Protein AF-A0A232FD99-F1 (afdb_monomer_lite)

Structure (mmCIF, N/CA/C/O backbone):
data_AF-A0A232FD99-F1
#
_entry.id   AF-A0A232FD99-F1
#
loop_
_atom_site.group_PDB
_atom_site.id
_atom_site.type_symbol
_atom_site.label_atom_id
_atom_site.label_alt_id
_atom_site.label_comp_id
_atom_site.label_asym_id
_atom_site.label_entity_id
_atom_site.label_seq_id
_atom_site.pdbx_PDB_ins_code
_atom_site.Cartn_x
_atom_site.Cartn_y
_atom_site.Cartn_z
_atom_site.occupancy
_atom_site.B_iso_or_equiv
_atom_site.auth_seq_id
_atom_site.auth_comp_id
_atom_site.auth_asym_id
_atom_site.auth_atom_id
_atom_site.pdbx_PDB_model_num
ATOM 1 N N . MET A 1 1 ? 68.240 15.130 8.042 1.00 45.88 1 MET A N 1
ATOM 2 C CA . MET A 1 1 ? 68.810 14.831 6.709 1.00 45.88 1 MET A CA 1
ATOM 3 C C . MET A 1 1 ? 67.717 14.190 5.868 1.00 45.88 1 MET A C 1
ATOM 5 O O . MET A 1 1 ? 67.204 13.161 6.281 1.00 45.88 1 MET A O 1
ATOM 9 N N . ALA A 1 2 ? 67.294 14.823 4.771 1.00 53.69 2 ALA A N 1
ATOM 10 C CA . ALA A 1 2 ? 66.275 14.264 3.879 1.00 53.69 2 ALA A CA 1
ATOM 11 C C . ALA A 1 2 ? 66.921 13.233 2.940 1.00 53.69 2 ALA A C 1
ATOM 13 O O . ALA A 1 2 ? 67.929 13.538 2.301 1.00 53.69 2 ALA A O 1
ATOM 14 N N . PHE A 1 3 ? 66.360 12.025 2.882 1.00 56.78 3 PHE A N 1
ATOM 15 C CA . PHE A 1 3 ? 66.818 10.960 1.993 1.00 56.78 3 PHE A CA 1
ATOM 16 C C . PHE A 1 3 ? 66.558 11.377 0.539 1.00 56.78 3 PHE A C 1
ATOM 18 O O . PHE A 1 3 ? 65.408 11.558 0.141 1.00 56.78 3 PHE A O 1
ATOM 25 N N . ARG A 1 4 ? 67.624 11.587 -0.240 1.00 64.25 4 ARG A N 1
ATOM 26 C CA . ARG A 1 4 ? 67.535 11.811 -1.687 1.00 64.25 4 ARG A CA 1
ATOM 27 C C . ARG A 1 4 ? 67.754 10.463 -2.372 1.00 64.25 4 ARG A C 1
ATOM 29 O O . ARG A 1 4 ? 68.843 9.911 -2.211 1.00 64.25 4 ARG A O 1
ATOM 36 N N . PRO A 1 5 ? 66.762 9.913 -3.089 1.00 65.19 5 PRO A N 1
ATOM 37 C CA . PRO A 1 5 ? 66.959 8.669 -3.819 1.00 65.19 5 PRO A CA 1
ATOM 38 C C . PRO A 1 5 ? 68.080 8.854 -4.847 1.00 65.19 5 PRO A C 1
ATOM 40 O O . PRO A 1 5 ? 68.134 9.882 -5.525 1.00 65.19 5 PRO A O 1
ATOM 43 N N . ASN A 1 6 ? 68.984 7.878 -4.946 1.00 78.12 6 ASN A N 1
ATOM 44 C CA . ASN A 1 6 ? 69.989 7.858 -6.006 1.00 78.12 6 ASN A CA 1
ATOM 45 C C . ASN A 1 6 ? 69.320 7.531 -7.357 1.00 78.12 6 ASN A C 1
ATOM 47 O O . ASN A 1 6 ? 68.232 6.952 -7.402 1.00 78.12 6 ASN A O 1
ATOM 51 N N . GLU A 1 7 ? 69.957 7.900 -8.469 1.00 71.56 7 GLU A N 1
ATOM 52 C CA . GLU A 1 7 ? 69.398 7.672 -9.813 1.00 71.56 7 GLU A CA 1
ATOM 53 C C . GLU A 1 7 ? 69.109 6.192 -10.095 1.00 71.56 7 GLU A C 1
ATOM 55 O O . GLU A 1 7 ? 68.142 5.876 -10.784 1.00 71.56 7 GLU A O 1
ATOM 60 N N . ALA A 1 8 ? 69.872 5.279 -9.487 1.00 73.56 8 ALA A N 1
ATOM 61 C CA . ALA A 1 8 ? 69.631 3.842 -9.578 1.00 73.56 8 ALA A CA 1
ATOM 62 C C . ALA A 1 8 ? 68.274 3.435 -8.971 1.00 73.56 8 ALA A C 1
ATOM 64 O O . ALA A 1 8 ? 67.551 2.636 -9.560 1.00 73.56 8 ALA A O 1
ATOM 65 N N . HIS A 1 9 ? 67.879 4.020 -7.837 1.00 72.19 9 HIS A N 1
ATOM 66 C CA . HIS A 1 9 ? 66.583 3.764 -7.206 1.00 72.19 9 HIS A CA 1
ATOM 67 C C . HIS A 1 9 ? 65.425 4.300 -8.058 1.00 72.19 9 HIS A C 1
ATOM 69 O O . HIS A 1 9 ? 64.385 3.656 -8.175 1.00 72.19 9 HIS A O 1
ATOM 75 N N . LEU A 1 10 ? 65.613 5.456 -8.704 1.00 71.38 10 LEU A N 1
ATOM 76 C CA . LEU A 1 10 ? 64.623 6.021 -9.625 1.00 71.38 10 LEU A CA 1
ATOM 77 C C . LEU A 1 10 ? 64.497 5.201 -10.917 1.00 71.38 10 LEU A C 1
ATOM 79 O O . LEU A 1 10 ? 63.394 5.076 -11.444 1.00 71.38 10 LEU A O 1
ATOM 83 N N . ALA A 1 11 ? 65.594 4.619 -11.409 1.00 76.19 11 ALA A N 1
ATOM 84 C CA . ALA A 1 11 ? 65.587 3.738 -12.575 1.00 76.19 11 ALA A CA 1
ATOM 85 C C . ALA A 1 11 ? 64.866 2.412 -12.288 1.00 76.19 11 ALA A C 1
ATOM 87 O O . ALA A 1 11 ? 64.040 1.989 -13.091 1.00 76.19 11 ALA A O 1
ATOM 88 N N . VAL A 1 12 ? 65.104 1.810 -11.117 1.00 75.25 12 VAL A N 1
ATOM 89 C CA . VAL A 1 12 ? 64.386 0.602 -10.674 1.00 75.25 12 VAL A CA 1
ATOM 90 C C . VAL A 1 12 ? 62.895 0.886 -10.501 1.00 75.25 12 VAL A C 1
ATOM 92 O O . VAL A 1 12 ? 62.070 0.096 -10.951 1.00 75.25 12 VAL A O 1
ATOM 95 N N . MET A 1 13 ? 62.530 2.036 -9.922 1.00 68.31 13 MET A N 1
ATOM 96 C CA . MET A 1 13 ? 61.122 2.423 -9.846 1.00 68.31 13 MET A CA 1
ATOM 97 C C . MET A 1 13 ? 60.516 2.657 -11.234 1.00 68.31 13 MET A C 1
ATOM 99 O O . MET A 1 13 ? 59.437 2.149 -11.495 1.00 68.31 13 MET A O 1
ATOM 103 N N . ARG A 1 14 ? 61.193 3.334 -12.169 1.00 68.69 14 ARG A N 1
ATOM 104 C CA . ARG A 1 14 ? 60.664 3.475 -13.540 1.00 68.69 14 ARG A CA 1
ATOM 105 C C . ARG A 1 14 ? 60.479 2.138 -14.252 1.00 68.69 14 ARG A C 1
ATOM 107 O O . ARG A 1 14 ? 59.466 1.986 -14.918 1.00 68.69 14 ARG A O 1
ATOM 114 N N . ALA A 1 15 ? 61.405 1.196 -14.085 1.00 69.06 15 ALA A N 1
ATOM 115 C CA . ALA A 1 15 ? 61.288 -0.138 -14.664 1.00 69.06 15 ALA A CA 1
ATOM 116 C C . ALA A 1 15 ? 60.088 -0.904 -14.083 1.00 69.06 15 ALA A C 1
ATOM 118 O O . ALA A 1 15 ? 59.286 -1.428 -14.844 1.00 69.06 15 ALA A O 1
ATOM 119 N N . LEU A 1 16 ? 59.891 -0.865 -12.758 1.00 63.97 16 LEU A N 1
ATOM 120 C CA . LEU A 1 16 ? 58.717 -1.456 -12.097 1.00 63.97 16 LEU A CA 1
ATOM 121 C C . LEU A 1 16 ? 57.394 -0.861 -12.605 1.00 63.97 16 LEU A C 1
ATOM 123 O O . LEU A 1 16 ? 56.429 -1.587 -12.802 1.00 63.97 16 LEU A O 1
ATOM 127 N N . TRP A 1 17 ? 57.351 0.453 -12.846 1.00 60.00 17 TRP A N 1
ATOM 128 C CA . TRP A 1 17 ? 56.166 1.127 -13.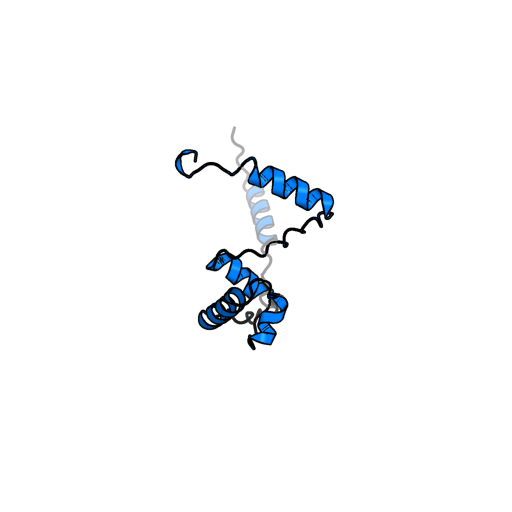390 1.00 60.00 17 TRP A CA 1
ATOM 129 C C . TRP A 1 17 ? 55.978 0.916 -14.903 1.00 60.00 17 TRP A C 1
ATOM 131 O O . TRP A 1 17 ? 54.867 1.073 -15.399 1.00 60.00 17 TRP A O 1
ATOM 141 N N . GLN A 1 18 ? 57.041 0.580 -15.641 1.00 59.09 18 GLN A N 1
ATOM 142 C CA . GLN A 1 18 ? 56.972 0.220 -17.061 1.00 59.09 18 GLN A CA 1
ATOM 143 C C . GLN A 1 18 ? 56.577 -1.244 -17.274 1.00 59.09 18 GLN A C 1
ATOM 145 O O . GLN A 1 18 ? 55.889 -1.528 -18.246 1.00 59.09 18 GLN A O 1
ATOM 150 N N . GLU A 1 19 ? 56.941 -2.153 -16.367 1.00 56.09 19 GLU A N 1
ATOM 151 C CA . GLU A 1 19 ? 56.482 -3.549 -16.403 1.00 56.09 19 GLU A CA 1
ATOM 152 C C . GLU A 1 19 ? 54.991 -3.689 -16.045 1.00 56.09 19 GLU A C 1
ATOM 154 O O . GLU A 1 19 ? 54.308 -4.531 -16.622 1.00 56.09 19 GLU A O 1
ATOM 159 N N . ASP A 1 20 ? 54.460 -2.835 -15.160 1.00 50.94 20 ASP A N 1
ATOM 160 C CA . ASP A 1 20 ? 53.029 -2.826 -14.785 1.00 50.94 20 ASP A CA 1
ATOM 161 C C . ASP A 1 20 ? 52.124 -2.189 -15.865 1.00 50.94 20 ASP A C 1
ATOM 163 O O . ASP A 1 20 ? 50.905 -2.330 -15.842 1.00 50.94 20 ASP A O 1
ATOM 167 N N . MET A 1 21 ? 52.733 -1.514 -16.845 1.00 48.56 21 MET A N 1
ATOM 168 C CA . MET A 1 21 ? 52.087 -0.939 -18.032 1.00 48.56 21 MET A CA 1
ATOM 169 C C . MET A 1 21 ? 52.481 -1.720 -19.294 1.00 48.56 21 MET A C 1
ATOM 171 O O . MET A 1 21 ? 52.714 -1.130 -20.350 1.00 48.56 21 MET A O 1
ATOM 175 N N . GLY A 1 22 ? 52.610 -3.046 -19.167 1.00 45.56 22 GLY A N 1
ATOM 176 C CA . GLY A 1 22 ? 52.752 -3.941 -20.309 1.00 45.56 22 GLY A CA 1
ATOM 177 C C . GLY A 1 22 ? 51.648 -3.669 -21.329 1.00 45.56 22 GLY A C 1
ATOM 178 O O . GLY A 1 22 ? 50.492 -3.486 -20.948 1.00 45.56 22 GLY A O 1
ATOM 179 N N . ASP A 1 23 ? 52.054 -3.591 -22.597 1.00 51.47 23 ASP A N 1
ATOM 180 C CA . ASP A 1 23 ? 51.240 -3.242 -23.757 1.00 51.47 23 ASP A CA 1
ATOM 181 C C . ASP A 1 23 ? 49.792 -3.724 -23.606 1.00 51.47 23 ASP A C 1
ATOM 183 O O . ASP A 1 23 ? 49.520 -4.926 -23.561 1.00 51.47 23 ASP A O 1
ATOM 187 N N . GLU A 1 24 ? 48.850 -2.777 -23.520 1.00 49.31 24 GLU A N 1
ATOM 188 C CA . GLU A 1 24 ? 47.436 -3.072 -23.714 1.00 49.31 24 GLU A CA 1
ATOM 189 C C . GLU A 1 24 ? 47.286 -3.615 -25.138 1.00 49.31 24 GLU A C 1
ATOM 191 O O . GLU A 1 24 ? 47.053 -2.863 -26.087 1.00 49.31 24 GLU A O 1
ATOM 196 N N . ASP A 1 25 ? 47.432 -4.927 -25.304 1.00 50.56 25 ASP A N 1
ATOM 197 C CA . ASP A 1 25 ? 47.011 -5.641 -26.494 1.00 50.56 25 ASP A CA 1
ATOM 198 C C . ASP A 1 25 ? 45.545 -5.265 -26.731 1.00 50.56 25 ASP A C 1
ATOM 200 O O . ASP A 1 25 ? 44.622 -5.766 -26.082 1.00 50.56 25 ASP A O 1
ATOM 204 N N . HIS A 1 26 ? 45.311 -4.385 -27.706 1.00 49.38 26 HIS A N 1
ATOM 205 C CA . HIS A 1 26 ? 43.986 -3.960 -28.169 1.00 49.38 26 HIS A CA 1
ATOM 206 C C . HIS A 1 26 ? 43.200 -5.112 -28.838 1.00 49.38 26 HIS A C 1
ATOM 208 O O . HIS A 1 26 ? 42.255 -4.882 -29.592 1.00 49.38 26 HIS A O 1
ATOM 214 N N . ASN A 1 27 ? 43.597 -6.361 -28.585 1.00 53.09 27 ASN A N 1
ATOM 215 C CA . ASN A 1 27 ? 43.071 -7.578 -29.180 1.00 53.09 27 ASN A CA 1
ATOM 216 C C . ASN A 1 27 ? 42.791 -8.682 -28.138 1.00 53.09 27 ASN A C 1
ATOM 218 O O . ASN A 1 27 ? 42.721 -9.863 -28.476 1.00 53.09 27 ASN A O 1
ATOM 222 N N . GLY A 1 28 ? 42.620 -8.321 -26.863 1.00 47.41 28 GLY A N 1
ATOM 223 C CA . GLY A 1 28 ? 41.904 -9.173 -25.911 1.00 47.41 28 GLY A CA 1
ATOM 224 C C . GLY A 1 28 ? 40.411 -9.239 -26.270 1.00 47.41 28 GLY A C 1
ATOM 225 O O . GLY A 1 28 ? 39.898 -8.303 -26.892 1.00 47.41 28 GLY A O 1
ATOM 226 N N . PRO A 1 29 ? 39.670 -10.307 -25.905 1.00 48.38 29 PRO A N 1
ATOM 227 C CA . PRO A 1 29 ? 38.221 -10.294 -26.048 1.00 48.38 29 PRO A CA 1
ATOM 228 C C . PRO A 1 29 ? 37.715 -9.068 -25.295 1.00 48.38 29 PRO A C 1
ATOM 230 O O . PRO A 1 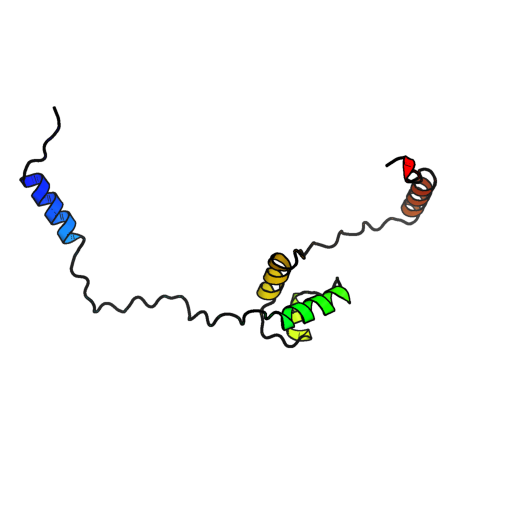29 ? 37.905 -8.981 -24.081 1.00 48.38 29 PRO A O 1
ATOM 233 N N . VAL A 1 30 ? 37.134 -8.110 -26.029 1.00 55.44 30 VAL A N 1
ATOM 234 C CA . VAL A 1 30 ? 36.497 -6.920 -25.460 1.00 55.44 30 VAL A CA 1
ATOM 235 C C . VAL A 1 30 ? 35.725 -7.397 -24.246 1.00 55.44 30 VAL A C 1
ATOM 237 O O . VAL A 1 30 ? 34.867 -8.271 -24.393 1.00 55.44 30 VAL A O 1
ATOM 240 N N . ALA A 1 31 ? 36.081 -6.902 -23.059 1.00 53.72 31 ALA A N 1
ATOM 241 C CA . ALA A 1 31 ? 35.353 -7.214 -21.845 1.00 53.72 31 ALA A CA 1
ATOM 242 C C . ALA A 1 31 ? 33.912 -6.767 -22.085 1.00 53.72 31 ALA A C 1
ATOM 244 O O . ALA A 1 31 ? 33.582 -5.584 -22.004 1.00 53.72 31 ALA A O 1
ATOM 245 N N . VAL A 1 32 ? 33.068 -7.711 -22.497 1.00 50.75 32 VAL A N 1
ATOM 246 C CA . VAL A 1 32 ? 31.660 -7.453 -22.734 1.00 50.75 32 VAL A CA 1
ATOM 247 C C . VAL A 1 32 ? 31.124 -7.135 -21.355 1.00 50.75 32 VAL A C 1
ATOM 249 O O . VAL A 1 32 ? 31.151 -8.003 -20.481 1.00 50.75 32 VAL A O 1
ATOM 252 N N . ASP A 1 33 ? 30.713 -5.884 -21.134 1.00 51.47 33 ASP A N 1
ATOM 253 C CA . ASP A 1 33 ? 30.006 -5.508 -19.916 1.00 51.47 33 ASP A CA 1
ATOM 254 C C . ASP A 1 33 ? 28.862 -6.517 -19.745 1.00 51.47 33 ASP A C 1
ATOM 256 O O . ASP A 1 33 ? 27.893 -6.532 -20.505 1.00 51.47 33 ASP A O 1
ATOM 260 N N . GLY A 1 34 ? 29.022 -7.424 -18.777 1.00 45.34 34 GLY A N 1
ATOM 261 C CA . GLY A 1 34 ? 28.091 -8.514 -18.492 1.00 45.34 34 GLY A CA 1
ATOM 262 C C . GLY A 1 34 ? 26.748 -8.013 -17.968 1.00 45.34 34 GLY A C 1
ATOM 263 O O . GLY A 1 34 ? 25.869 -8.812 -17.638 1.00 45.34 34 GLY A O 1
ATOM 264 N N . ARG A 1 35 ? 26.553 -6.690 -17.899 1.00 53.09 35 ARG A N 1
ATOM 265 C CA . ARG A 1 35 ? 25.236 -6.072 -17.868 1.00 53.09 35 ARG A CA 1
ATOM 266 C C . ARG A 1 35 ? 24.520 -6.414 -19.165 1.00 53.09 35 ARG A C 1
ATOM 268 O O . ARG A 1 35 ? 24.489 -5.628 -20.107 1.00 53.09 35 ARG A O 1
ATOM 275 N N . VAL A 1 36 ? 23.898 -7.595 -19.160 1.00 46.12 36 VAL A N 1
ATOM 276 C CA . VAL A 1 36 ? 22.785 -7.976 -20.030 1.00 46.12 36 VAL A CA 1
ATOM 277 C C . VAL A 1 36 ? 22.023 -6.707 -20.328 1.00 46.12 36 VAL A C 1
ATOM 279 O O . VAL A 1 36 ? 21.491 -6.112 -19.389 1.00 46.12 36 VAL A O 1
ATOM 282 N N . ASN A 1 37 ? 22.076 -6.281 -21.594 1.00 46.69 37 ASN A N 1
ATOM 283 C CA . ASN A 1 37 ? 21.413 -5.100 -22.121 1.00 46.69 37 ASN A CA 1
ATOM 284 C C . ASN A 1 37 ? 20.127 -4.887 -21.343 1.00 46.69 37 ASN A C 1
ATOM 286 O O . ASN A 1 37 ? 19.146 -5.607 -21.550 1.00 46.69 37 ASN A O 1
ATOM 290 N N . ASN A 1 38 ? 20.189 -3.966 -20.381 1.00 47.31 38 ASN A N 1
ATOM 291 C CA . ASN A 1 38 ? 19.126 -3.717 -19.430 1.00 47.31 38 ASN A CA 1
ATOM 292 C C . ASN A 1 38 ? 18.113 -2.917 -20.242 1.00 47.31 38 ASN A C 1
ATOM 294 O O . ASN A 1 38 ? 18.051 -1.694 -20.141 1.00 47.31 38 ASN A O 1
ATOM 298 N N . ARG A 1 39 ? 17.435 -3.598 -21.180 1.00 51.06 39 ARG A N 1
ATOM 299 C CA . ARG A 1 39 ? 16.313 -3.091 -21.959 1.00 51.06 39 ARG A CA 1
ATOM 300 C C . ARG A 1 39 ? 15.329 -2.674 -20.895 1.00 51.06 39 ARG A C 1
ATOM 302 O O . ARG A 1 39 ? 14.675 -3.521 -20.291 1.00 51.06 39 ARG A O 1
ATOM 309 N N . GLY A 1 40 ? 15.408 -1.389 -20.557 1.00 52.97 40 GLY A N 1
ATOM 310 C CA . GLY A 1 40 ? 14.890 -0.875 -19.310 1.00 52.97 40 GLY A CA 1
ATOM 311 C C . GLY A 1 40 ? 13.453 -1.320 -19.187 1.00 52.97 40 GLY A C 1
ATOM 312 O O . GLY A 1 40 ? 12.668 -1.116 -20.114 1.00 52.97 40 GLY A O 1
ATOM 313 N N . VAL A 1 41 ? 13.130 -1.958 -18.062 1.00 57.38 41 VAL A N 1
ATOM 314 C CA . VAL A 1 41 ? 11.743 -2.162 -17.651 1.00 57.38 41 VAL A CA 1
ATOM 315 C C . VAL A 1 41 ? 11.008 -0.863 -17.964 1.00 57.38 41 VAL A C 1
ATOM 317 O O . VAL A 1 41 ? 11.462 0.199 -17.520 1.00 57.38 41 VAL A O 1
ATOM 320 N N . GLN A 1 42 ? 9.961 -0.935 -18.795 1.00 64.19 42 GLN A N 1
ATOM 321 C CA . GLN A 1 42 ? 9.281 0.256 -19.296 1.00 64.19 42 GLN A CA 1
ATOM 322 C C . GLN A 1 42 ? 8.992 1.198 -18.125 1.00 64.19 42 GLN A C 1
ATOM 324 O O . GLN A 1 42 ? 8.492 0.785 -17.072 1.00 64.19 42 GLN A O 1
ATOM 329 N N . LYS A 1 43 ? 9.395 2.464 -18.276 1.00 71.94 43 LYS A N 1
ATOM 330 C CA . LYS A 1 43 ? 9.169 3.472 -17.242 1.00 71.94 43 LYS A CA 1
ATOM 331 C C . LYS A 1 43 ? 7.660 3.626 -17.061 1.00 71.94 43 LYS A C 1
ATOM 333 O O . LYS A 1 43 ? 6.924 3.740 -18.037 1.00 71.94 43 LYS A O 1
ATOM 338 N N . LEU A 1 44 ? 7.206 3.625 -15.810 1.00 79.56 44 LEU A N 1
ATOM 339 C CA . LEU A 1 44 ? 5.812 3.909 -15.491 1.00 79.56 44 LEU A CA 1
ATOM 340 C C . LEU A 1 44 ? 5.519 5.365 -15.883 1.00 79.56 44 LEU A C 1
ATOM 342 O O . LEU A 1 44 ? 6.115 6.280 -15.314 1.00 79.56 44 LEU A O 1
ATOM 346 N N . THR A 1 45 ? 4.651 5.562 -16.873 1.00 85.81 45 THR A N 1
ATOM 347 C CA . THR A 1 45 ? 4.208 6.889 -17.322 1.00 85.81 45 THR A CA 1
ATOM 348 C C . THR A 1 45 ? 3.276 7.535 -16.295 1.00 85.81 45 THR A C 1
ATOM 350 O O . THR A 1 45 ? 2.748 6.862 -15.405 1.00 85.81 45 THR A O 1
ATOM 353 N N . GLU A 1 46 ? 3.051 8.844 -16.427 1.00 84.44 46 GLU A N 1
ATOM 354 C CA . GLU A 1 46 ? 2.136 9.587 -15.552 1.00 84.44 46 GLU A CA 1
ATOM 355 C C . GLU A 1 46 ? 0.701 9.067 -15.630 1.00 84.44 46 GLU A C 1
ATOM 357 O O . GLU A 1 46 ? 0.033 8.895 -14.616 1.00 84.44 46 GLU A O 1
ATOM 362 N N . GLU A 1 47 ? 0.246 8.751 -16.840 1.00 86.62 47 GLU A N 1
ATOM 363 C CA . GLU A 1 47 ? -1.092 8.220 -17.102 1.00 86.62 47 GLU A CA 1
ATOM 364 C C . GLU A 1 47 ? -1.303 6.875 -16.401 1.00 86.62 47 GLU A C 1
ATOM 366 O O . GLU A 1 47 ? -2.304 6.669 -15.711 1.00 86.62 47 GLU A O 1
ATOM 371 N N . ASN A 1 48 ? -0.308 5.990 -16.493 1.00 85.62 48 ASN A N 1
ATOM 372 C CA . ASN A 1 48 ? -0.333 4.693 -15.825 1.00 85.62 48 ASN A CA 1
ATOM 373 C C . ASN A 1 48 ? -0.307 4.848 -14.300 1.00 85.62 48 ASN A C 1
ATOM 375 O O . ASN A 1 48 ? -0.976 4.096 -13.589 1.00 85.62 48 ASN A O 1
ATOM 379 N N . LEU A 1 49 ? 0.434 5.834 -13.785 1.00 87.25 49 LEU A N 1
ATOM 380 C CA . LEU A 1 49 ? 0.443 6.148 -12.360 1.00 87.25 49 LEU A CA 1
ATOM 381 C C . LEU A 1 49 ? -0.931 6.651 -11.896 1.00 87.25 49 LEU A C 1
ATOM 383 O O . LEU A 1 49 ? -1.436 6.161 -10.891 1.00 87.25 49 LEU A O 1
ATOM 387 N N . ASN A 1 50 ? -1.575 7.543 -12.649 1.00 88.56 50 ASN A N 1
ATOM 388 C CA . ASN A 1 50 ? -2.920 8.033 -12.338 1.00 88.56 50 ASN A CA 1
ATOM 389 C C . ASN A 1 50 ? -3.968 6.913 -12.357 1.00 88.56 50 ASN A C 1
ATOM 391 O O . ASN A 1 50 ? -4.832 6.859 -11.478 1.00 88.56 50 ASN A O 1
ATOM 395 N N . ALA A 1 51 ? -3.866 5.970 -13.296 1.00 88.31 51 ALA A N 1
ATOM 396 C CA . ALA A 1 51 ? -4.722 4.787 -13.320 1.00 88.31 51 ALA A CA 1
ATOM 397 C C . ALA A 1 51 ? -4.525 3.911 -12.068 1.00 88.31 51 ALA A C 1
ATOM 399 O O . ALA A 1 51 ? -5.501 3.483 -11.448 1.00 88.31 51 ALA A O 1
ATOM 400 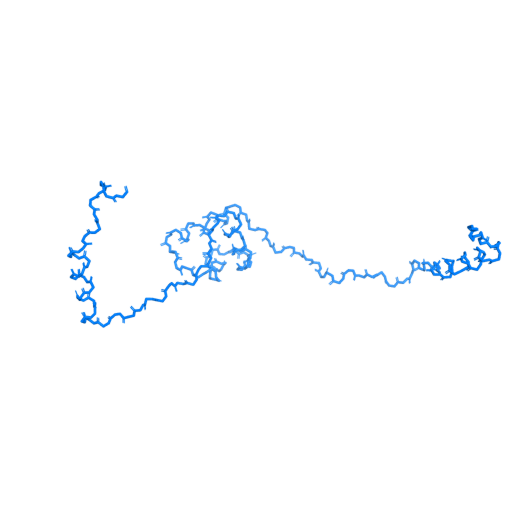N N . VAL A 1 52 ? -3.272 3.698 -11.651 1.00 87.38 52 VAL A N 1
ATOM 401 C CA . VAL A 1 52 ? -2.939 2.988 -10.407 1.00 87.38 52 VAL A CA 1
ATOM 402 C C . VAL A 1 52 ? -3.513 3.710 -9.184 1.00 87.38 52 VAL A C 1
ATOM 404 O O . VAL A 1 52 ? -4.117 3.056 -8.334 1.00 87.38 52 VAL A O 1
ATOM 407 N N . ILE A 1 53 ? -3.374 5.037 -9.101 1.00 87.31 53 ILE A N 1
ATOM 408 C CA . ILE A 1 53 ? -3.931 5.844 -8.004 1.00 87.31 53 ILE A CA 1
ATOM 409 C C . ILE A 1 53 ? -5.441 5.663 -7.938 1.00 87.31 53 ILE A C 1
ATOM 411 O O . ILE A 1 53 ? -5.959 5.327 -6.881 1.00 87.31 53 ILE A O 1
ATOM 415 N N . LYS A 1 54 ? -6.143 5.805 -9.066 1.00 88.88 54 LYS A N 1
ATOM 416 C CA . LYS A 1 54 ? -7.604 5.680 -9.118 1.00 88.88 54 LYS A CA 1
ATOM 417 C C . LYS A 1 54 ? -8.086 4.321 -8.603 1.00 88.88 54 LYS A C 1
ATOM 419 O O . LYS A 1 54 ? -9.082 4.255 -7.887 1.00 88.88 54 LYS A O 1
ATOM 424 N N . VAL A 1 55 ? -7.375 3.239 -8.930 1.00 88.06 55 VAL A N 1
ATOM 425 C CA . VAL A 1 55 ? -7.690 1.905 -8.394 1.00 88.06 55 VAL A CA 1
ATOM 426 C C . VAL A 1 55 ? -7.458 1.845 -6.885 1.00 88.06 55 VAL A C 1
ATOM 428 O O . VAL A 1 55 ? -8.321 1.338 -6.179 1.00 88.06 55 VAL A O 1
ATOM 431 N N . LEU A 1 56 ? -6.344 2.384 -6.388 1.00 85.12 56 LEU A N 1
ATOM 432 C CA . LEU A 1 56 ? -6.027 2.389 -4.955 1.00 85.12 56 LEU A CA 1
ATOM 433 C C . LEU A 1 56 ? -6.944 3.309 -4.135 1.00 85.12 56 LEU A C 1
ATOM 435 O O . LEU A 1 56 ? -7.183 3.034 -2.965 1.00 85.12 56 LEU A O 1
ATOM 439 N N . THR A 1 57 ? -7.479 4.378 -4.725 1.00 84.00 57 THR A N 1
ATOM 440 C CA . THR A 1 57 ? -8.486 5.230 -4.078 1.00 84.00 57 THR A CA 1
ATOM 441 C C . THR A 1 57 ? -9.811 4.490 -3.917 1.00 84.00 57 THR A C 1
ATOM 443 O O . THR A 1 57 ? -10.446 4.597 -2.872 1.00 84.00 57 THR A O 1
ATOM 446 N N . ASN A 1 58 ? -10.215 3.717 -4.929 1.00 84.94 58 ASN A N 1
ATOM 447 C CA . ASN A 1 58 ? -11.456 2.941 -4.888 1.00 84.94 58 ASN A CA 1
ATOM 448 C C . ASN A 1 58 ? -11.335 1.677 -4.021 1.00 84.94 58 ASN A C 1
ATOM 450 O O . ASN A 1 58 ? -12.296 1.289 -3.364 1.00 84.94 58 ASN A O 1
ATOM 454 N N . ASP A 1 59 ? -10.167 1.031 -4.025 1.00 83.06 59 ASP A N 1
ATOM 455 C CA . ASP A 1 59 ? -9.860 -0.149 -3.215 1.00 83.06 59 ASP A CA 1
ATOM 456 C C . ASP A 1 59 ? -8.444 -0.039 -2.615 1.00 83.06 59 ASP A C 1
ATOM 458 O O . AS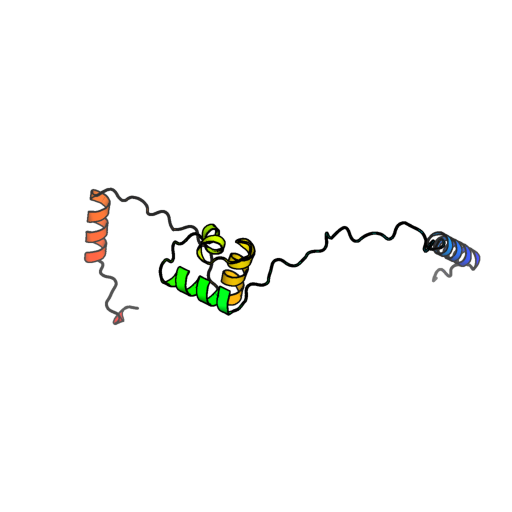P A 1 59 ? -7.460 -0.489 -3.218 1.00 83.06 59 ASP A O 1
ATOM 462 N N . PRO A 1 60 ? -8.323 0.531 -1.402 1.00 79.88 60 PRO A N 1
ATOM 463 C CA . PRO A 1 60 ? -7.038 0.715 -0.726 1.00 79.88 60 PRO A CA 1
ATOM 464 C C . PRO A 1 60 ? -6.327 -0.593 -0.362 1.00 79.88 60 PRO A C 1
ATOM 466 O O . PRO A 1 60 ? -5.126 -0.586 -0.086 1.00 79.88 60 PRO A O 1
ATOM 469 N N . PHE A 1 61 ? -7.049 -1.718 -0.340 1.00 79.75 61 PHE A N 1
ATOM 470 C CA . PHE A 1 61 ? -6.510 -3.032 0.018 1.00 79.75 61 PHE A CA 1
ATOM 471 C C . PHE A 1 61 ? -6.129 -3.866 -1.208 1.00 79.75 61 PHE A C 1
ATOM 473 O O . PHE A 1 61 ? -5.660 -5.002 -1.071 1.00 79.75 61 PHE A O 1
ATOM 480 N N . GLN A 1 62 ? -6.272 -3.301 -2.408 1.00 83.12 62 GLN A N 1
ATOM 481 C CA . GLN A 1 62 ? -5.884 -3.951 -3.644 1.00 83.12 62 GLN A CA 1
ATOM 482 C C . GLN A 1 62 ? -4.386 -4.290 -3.636 1.00 83.12 62 GLN A C 1
ATOM 484 O O . GLN A 1 62 ? -3.505 -3.431 -3.563 1.00 83.12 62 GLN A O 1
ATOM 489 N N . ALA A 1 63 ? -4.079 -5.580 -3.782 1.00 84.00 63 ALA A N 1
ATOM 490 C CA . ALA A 1 63 ? -2.701 -6.049 -3.836 1.00 84.00 63 ALA A CA 1
ATOM 491 C C . ALA A 1 63 ? -1.972 -5.492 -5.072 1.00 84.00 63 ALA A C 1
ATOM 493 O O . ALA A 1 63 ? -2.383 -5.756 -6.208 1.00 84.00 63 ALA A O 1
ATOM 494 N N . VAL A 1 64 ? -0.845 -4.801 -4.849 1.00 84.50 64 VAL A N 1
ATOM 495 C CA . VAL A 1 64 ? -0.025 -4.173 -5.906 1.00 84.50 64 VAL A CA 1
ATOM 496 C C . VAL A 1 64 ? 0.462 -5.194 -6.939 1.00 84.50 64 VAL A C 1
ATOM 498 O O . VAL A 1 64 ? 0.474 -4.895 -8.128 1.00 84.50 64 VAL A O 1
ATOM 501 N N . LYS A 1 65 ? 0.746 -6.437 -6.524 1.00 86.06 65 LYS A N 1
ATOM 502 C CA . LYS A 1 65 ? 1.099 -7.560 -7.412 1.00 86.06 65 LYS A CA 1
ATOM 503 C C . LYS A 1 65 ? 0.087 -7.816 -8.531 1.00 86.06 65 LYS A C 1
ATOM 505 O O . LYS A 1 65 ? 0.462 -8.267 -9.606 1.00 86.06 65 LYS A O 1
ATOM 510 N N . ARG A 1 66 ? -1.198 -7.550 -8.279 1.00 86.38 66 ARG A N 1
ATOM 511 C CA . ARG A 1 66 ? -2.286 -7.787 -9.241 1.00 86.38 66 ARG A CA 1
ATOM 512 C C . ARG A 1 66 ? -2.555 -6.578 -10.142 1.00 86.38 66 ARG A C 1
ATOM 514 O O . ARG A 1 66 ? -3.254 -6.720 -11.139 1.00 86.38 66 ARG A O 1
ATOM 521 N N . LEU A 1 67 ? -2.009 -5.403 -9.816 1.00 87.25 67 LEU A N 1
ATOM 522 C CA . LEU A 1 67 ? -2.246 -4.170 -10.571 1.00 87.25 67 LEU A CA 1
ATOM 523 C C . LEU A 1 67 ? -1.702 -4.205 -12.008 1.00 87.25 67 LEU A C 1
ATOM 525 O O . LEU A 1 67 ? -2.444 -3.770 -12.884 1.00 87.25 67 LEU A O 1
ATOM 529 N N . PRO A 1 68 ? -0.499 -4.750 -12.298 1.00 87.50 68 PRO A N 1
ATOM 530 C CA . PRO A 1 68 ? -0.013 -4.839 -13.674 1.00 87.50 68 PRO A CA 1
ATOM 531 C C . PRO A 1 68 ? -0.972 -5.599 -14.592 1.00 87.50 68 PRO A C 1
ATOM 533 O O . PRO A 1 68 ? -1.312 -5.114 -15.663 1.00 87.50 68 PRO A O 1
ATOM 536 N N . GLN A 1 69 ? -1.477 -6.749 -14.136 1.00 87.19 69 GLN A N 1
ATOM 537 C CA . GLN A 1 69 ? -2.430 -7.561 -14.896 1.00 87.19 69 GLN A CA 1
ATOM 538 C C . GLN A 1 69 ? -3.797 -6.879 -15.009 1.00 87.19 69 GLN A C 1
ATOM 540 O O . GLN A 1 69 ? -4.384 -6.854 -16.082 1.00 87.19 69 GLN A O 1
ATOM 545 N N . ARG A 1 70 ? -4.301 -6.287 -13.919 1.00 86.44 70 ARG A N 1
ATOM 546 C CA . ARG A 1 70 ? -5.617 -5.627 -13.900 1.00 86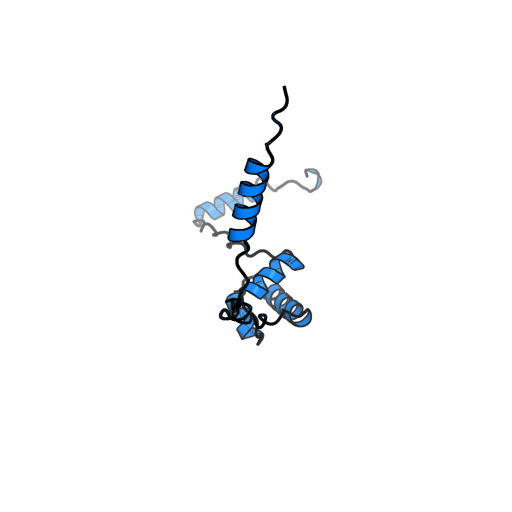.44 70 ARG A CA 1
ATOM 547 C C . ARG A 1 70 ? -5.680 -4.387 -14.798 1.00 86.44 70 ARG A C 1
ATOM 549 O O . ARG A 1 70 ? -6.748 -4.066 -15.303 1.00 86.44 70 ARG A O 1
ATOM 556 N N . LEU A 1 71 ? -4.559 -3.686 -14.959 1.00 85.94 71 LEU A N 1
ATOM 557 C CA . LEU A 1 71 ? -4.450 -2.453 -15.741 1.00 85.94 71 LEU A CA 1
ATOM 558 C C . LEU A 1 71 ? -3.737 -2.657 -17.090 1.00 85.94 71 LEU A C 1
ATOM 560 O O . LEU A 1 71 ? -3.445 -1.674 -17.762 1.00 85.94 71 LEU A O 1
ATOM 564 N N . ASN A 1 72 ? -3.450 -3.906 -17.483 1.00 86.19 72 ASN A N 1
ATOM 565 C CA . ASN A 1 72 ? -2.688 -4.253 -18.691 1.00 86.19 72 ASN A CA 1
ATOM 566 C C . ASN A 1 72 ? -1.367 -3.470 -18.831 1.00 86.19 72 ASN A C 1
ATOM 568 O O . ASN A 1 72 ? -0.972 -3.060 -19.922 1.00 86.19 72 ASN A O 1
ATOM 572 N N . LEU A 1 73 ? -0.673 -3.251 -17.713 1.00 85.00 73 LEU A N 1
ATOM 573 C CA . LEU A 1 73 ? 0.587 -2.520 -17.678 1.00 85.00 73 LEU A CA 1
ATOM 574 C C . LEU A 1 73 ? 1.757 -3.489 -17.841 1.00 85.00 73 LEU A C 1
ATOM 576 O O . LEU A 1 73 ? 1.932 -4.407 -17.039 1.00 85.00 73 LEU A O 1
ATOM 580 N N . ASN A 1 74 ? 2.624 -3.226 -18.816 1.00 84.12 74 ASN A N 1
ATOM 581 C CA . ASN A 1 74 ? 3.871 -3.966 -19.008 1.00 84.12 74 ASN A CA 1
ATOM 582 C C . ASN A 1 74 ? 4.988 -3.450 -18.077 1.00 84.12 74 ASN A C 1
ATOM 584 O O . ASN A 1 74 ? 6.061 -3.027 -18.506 1.00 84.12 74 ASN A O 1
ATOM 588 N N . VAL A 1 75 ? 4.706 -3.421 -16.774 1.00 83.12 75 VAL A N 1
ATOM 589 C CA . VAL A 1 75 ? 5.620 -2.935 -15.732 1.00 83.12 75 VAL A CA 1
ATOM 590 C C . VAL A 1 75 ? 5.644 -3.906 -14.561 1.00 83.12 75 VAL A C 1
ATOM 592 O O . VAL A 1 75 ? 4.633 -4.505 -14.196 1.00 83.12 75 VAL A O 1
ATOM 595 N N . THR A 1 76 ? 6.810 -4.054 -13.935 1.00 85.44 76 THR A N 1
ATOM 596 C CA . THR A 1 76 ? 6.935 -4.935 -12.770 1.00 85.44 76 THR A CA 1
ATOM 597 C C . THR A 1 76 ? 6.226 -4.348 -11.549 1.00 85.44 76 THR A C 1
ATOM 599 O O . THR A 1 76 ? 6.154 -3.128 -11.369 1.00 85.44 76 THR A O 1
ATOM 602 N N . GLU A 1 77 ? 5.773 -5.221 -10.646 1.00 86.62 77 GLU A N 1
ATOM 603 C CA . GLU A 1 77 ? 5.236 -4.821 -9.340 1.00 86.62 77 GLU A CA 1
ATOM 604 C C . GLU A 1 77 ? 6.202 -3.889 -8.588 1.00 86.62 77 GLU A C 1
ATOM 606 O O . GLU A 1 77 ? 5.786 -2.896 -7.987 1.00 86.62 77 GLU A O 1
ATOM 611 N N . GLN A 1 78 ? 7.504 -4.181 -8.649 1.00 86.25 78 GLN A N 1
ATOM 612 C CA . GLN A 1 78 ? 8.533 -3.409 -7.960 1.00 86.25 78 GLN A CA 1
ATOM 613 C C . GLN A 1 78 ? 8.639 -1.976 -8.497 1.00 86.25 78 GLN A C 1
ATOM 615 O O . GLN A 1 78 ? 8.827 -1.034 -7.718 1.00 86.25 78 GLN A O 1
ATOM 620 N N . THR A 1 79 ? 8.468 -1.794 -9.808 1.00 87.19 79 THR A N 1
ATOM 621 C CA . THR A 1 79 ? 8.419 -0.470 -10.437 1.00 87.19 79 THR A CA 1
ATOM 622 C C . THR A 1 79 ? 7.236 0.333 -9.901 1.00 87.19 79 THR A C 1
ATOM 624 O O . THR A 1 79 ? 7.410 1.494 -9.526 1.00 87.19 79 THR A O 1
ATOM 627 N N . ILE A 1 80 ? 6.053 -0.280 -9.790 1.00 87.06 80 ILE A N 1
ATOM 628 C CA . ILE A 1 80 ? 4.859 0.381 -9.241 1.00 87.06 80 ILE A CA 1
ATOM 629 C C . ILE A 1 80 ? 5.087 0.761 -7.775 1.00 87.06 80 ILE A C 1
ATOM 631 O O . ILE A 1 80 ? 4.930 1.926 -7.417 1.00 87.06 80 ILE A O 1
ATOM 635 N N . ARG A 1 81 ? 5.543 -0.178 -6.935 1.00 87.88 81 ARG A N 1
ATOM 636 C CA . ARG A 1 81 ? 5.830 0.076 -5.508 1.00 87.88 81 ARG A CA 1
ATOM 637 C C . ARG A 1 81 ? 6.814 1.230 -5.312 1.00 87.88 81 ARG A C 1
ATOM 639 O O . ARG A 1 81 ? 6.611 2.086 -4.452 1.00 87.88 81 ARG A O 1
ATOM 646 N N . THR A 1 82 ? 7.873 1.262 -6.118 1.00 86.06 82 THR A N 1
ATOM 647 C CA . THR A 1 82 ? 8.896 2.314 -6.056 1.00 86.06 82 THR A CA 1
ATOM 648 C C . THR A 1 82 ? 8.316 3.678 -6.415 1.00 86.06 82 THR A C 1
ATOM 650 O O . THR A 1 82 ? 8.599 4.657 -5.725 1.00 86.06 82 THR A O 1
ATOM 653 N N . ASN A 1 83 ? 7.479 3.746 -7.454 1.00 87.62 83 ASN A N 1
ATOM 654 C CA . ASN A 1 83 ? 6.829 4.987 -7.870 1.00 87.62 83 ASN A CA 1
ATOM 655 C C . ASN A 1 83 ? 5.805 5.475 -6.839 1.00 87.62 83 ASN A C 1
ATOM 657 O O . ASN A 1 83 ? 5.845 6.647 -6.476 1.00 87.62 83 ASN A O 1
ATOM 661 N N . LEU A 1 84 ? 4.969 4.586 -6.293 1.00 86.81 84 LEU A N 1
ATOM 662 C CA . LEU A 1 84 ? 4.028 4.919 -5.216 1.00 86.81 84 LEU A CA 1
ATOM 663 C C . LEU A 1 84 ? 4.751 5.507 -3.994 1.00 86.81 84 LEU A C 1
ATOM 665 O O . LEU A 1 84 ? 4.348 6.546 -3.472 1.00 86.81 84 LEU A O 1
ATOM 669 N N . LYS A 1 85 ? 5.871 4.895 -3.587 1.00 86.00 85 LYS A N 1
ATOM 670 C CA . LYS A 1 85 ? 6.676 5.376 -2.459 1.00 86.00 85 LYS A CA 1
ATOM 671 C C . LYS A 1 85 ? 7.350 6.719 -2.751 1.00 86.00 85 LYS A C 1
ATOM 673 O O . LYS A 1 85 ? 7.290 7.609 -1.913 1.00 86.00 85 LYS A O 1
ATOM 678 N N . LYS A 1 86 ? 8.032 6.857 -3.895 1.00 86.19 86 LYS A N 1
ATOM 679 C CA . LYS A 1 86 ? 8.847 8.047 -4.204 1.00 86.19 86 LYS A CA 1
ATOM 680 C C . LYS A 1 86 ? 8.011 9.261 -4.597 1.00 86.19 86 LYS A C 1
ATOM 682 O O . LYS A 1 86 ? 8.371 10.370 -4.230 1.00 86.19 86 LYS A O 1
ATOM 687 N N . ARG A 1 87 ? 6.944 9.055 -5.372 1.00 85.50 87 ARG A N 1
ATOM 688 C CA . ARG A 1 87 ? 6.189 10.145 -6.006 1.00 85.50 87 ARG A CA 1
ATOM 689 C C . ARG A 1 87 ? 4.954 10.556 -5.214 1.00 85.50 87 ARG A C 1
ATOM 691 O O . ARG A 1 87 ? 4.590 11.719 -5.248 1.00 85.50 87 ARG A O 1
ATOM 698 N N . LEU A 1 88 ? 4.332 9.615 -4.504 1.00 81.88 88 LEU A N 1
ATOM 699 C CA . LEU A 1 88 ? 3.062 9.839 -3.800 1.00 81.88 88 LEU A CA 1
ATOM 700 C C . LEU A 1 88 ? 3.167 9.643 -2.284 1.00 81.88 88 LEU A C 1
ATOM 702 O O . LEU A 1 88 ? 2.178 9.802 -1.579 1.00 81.88 88 LEU A O 1
ATOM 706 N N . ASN A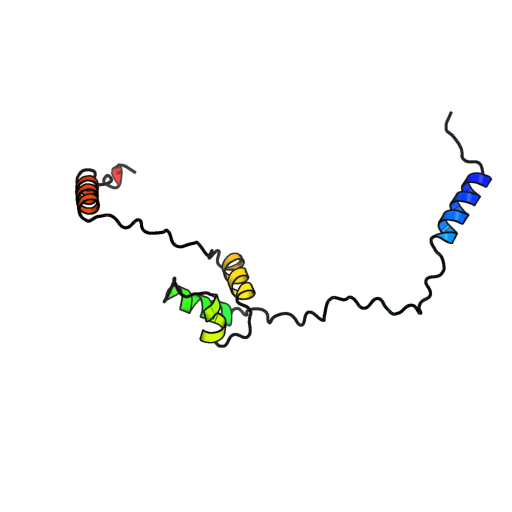 1 89 ? 4.341 9.250 -1.777 1.00 83.88 89 ASN A N 1
ATOM 707 C CA . ASN A 1 89 ? 4.560 8.901 -0.370 1.00 83.88 89 ASN A CA 1
ATOM 708 C C . ASN A 1 89 ? 3.588 7.822 0.166 1.00 83.88 89 ASN A C 1
ATOM 710 O O . ASN A 1 89 ? 3.384 7.693 1.373 1.00 83.88 89 ASN A O 1
ATOM 714 N N . ILE A 1 90 ? 3.014 7.001 -0.720 1.00 80.06 90 ILE A N 1
ATOM 715 C CA . ILE A 1 90 ? 2.144 5.888 -0.337 1.00 80.06 90 ILE A CA 1
ATOM 716 C C . ILE A 1 90 ? 3.040 4.703 0.010 1.00 80.06 90 ILE A C 1
ATOM 718 O O . ILE A 1 90 ? 3.752 4.156 -0.839 1.00 80.06 90 ILE A O 1
ATOM 722 N N . LYS A 1 91 ? 3.028 4.312 1.284 1.00 79.06 91 LYS A N 1
ATOM 723 C CA . LYS A 1 91 ? 3.825 3.197 1.800 1.00 79.06 91 LYS A CA 1
ATOM 724 C C . LYS A 1 91 ? 2.954 1.956 1.927 1.00 79.06 91 LYS A C 1
ATOM 726 O O . LYS A 1 91 ? 1.833 2.012 2.421 1.00 79.06 91 LYS A O 1
ATOM 731 N N . TYR A 1 92 ? 3.508 0.818 1.522 1.00 71.38 92 TYR A N 1
ATOM 732 C CA . TYR A 1 92 ? 2.940 -0.472 1.882 1.00 71.38 92 TYR A CA 1
ATOM 733 C C . TYR A 1 92 ? 3.192 -0.707 3.372 1.00 71.38 92 TYR A C 1
ATOM 735 O O . TYR A 1 92 ? 4.327 -0.949 3.785 1.00 71.38 92 TYR A O 1
ATOM 743 N N . CYS A 1 93 ? 2.136 -0.611 4.169 1.00 68.88 93 CYS A N 1
ATOM 744 C CA . CYS A 1 93 ? 2.163 -0.965 5.578 1.00 68.88 93 CYS A CA 1
ATOM 745 C C . CYS A 1 93 ? 1.507 -2.333 5.750 1.00 68.88 93 CYS A C 1
ATOM 747 O O . CYS A 1 93 ? 0.485 -2.629 5.129 1.00 68.88 93 CYS A O 1
ATOM 749 N N . LYS A 1 94 ? 2.074 -3.172 6.621 1.00 69.44 94 LYS A N 1
ATOM 750 C CA . LYS A 1 94 ? 1.365 -4.363 7.087 1.00 69.44 94 LYS A CA 1
ATOM 751 C C . LYS A 1 94 ? 0.086 -3.879 7.770 1.00 69.44 94 LYS A C 1
ATOM 753 O O . LYS A 1 94 ? 0.167 -3.033 8.660 1.00 69.44 94 LYS A O 1
ATOM 758 N N . ALA A 1 95 ? -1.072 -4.378 7.336 1.00 66.94 95 ALA A N 1
ATOM 759 C CA . ALA A 1 95 ? -2.326 -4.066 8.005 1.00 66.94 95 ALA A CA 1
ATOM 760 C C . ALA A 1 95 ? -2.183 -4.408 9.494 1.00 66.94 95 ALA A C 1
ATOM 762 O O . ALA A 1 95 ? -1.665 -5.477 9.838 1.00 66.94 95 ALA A O 1
ATOM 763 N N . ALA A 1 96 ? -2.605 -3.491 10.366 1.00 68.00 96 ALA A N 1
ATOM 764 C CA . ALA A 1 96 ? -2.630 -3.758 11.793 1.00 68.00 96 ALA A CA 1
ATOM 765 C C . ALA A 1 96 ? -3.491 -5.003 12.023 1.00 68.00 96 ALA A C 1
ATOM 767 O O . ALA A 1 96 ? -4.645 -5.060 11.584 1.00 68.00 96 ALA A O 1
ATOM 768 N N . SER A 1 97 ? -2.930 -6.020 12.677 1.00 64.06 97 SER A N 1
ATOM 769 C CA . SER A 1 97 ? -3.717 -7.184 13.060 1.00 64.06 97 SER A CA 1
ATOM 770 C C . SER A 1 97 ? -4.758 -6.713 14.063 1.00 64.06 97 SER A C 1
ATOM 772 O O . SER A 1 97 ? -4.409 -6.303 15.173 1.00 64.06 97 SER A O 1
ATOM 774 N N . LYS A 1 98 ? -6.037 -6.746 13.682 1.00 68.00 98 LYS A N 1
ATOM 775 C CA . LYS A 1 98 ? -7.104 -6.528 14.652 1.00 68.00 98 LYS A CA 1
ATOM 776 C C . LYS A 1 98 ? -7.003 -7.644 15.686 1.00 68.00 98 LYS A C 1
ATOM 778 O O . LYS A 1 98 ? -7.134 -8.815 15.340 1.00 68.00 98 LYS A O 1
ATOM 783 N N . ILE A 1 99 ? -6.759 -7.283 16.942 1.00 73.12 99 ILE A N 1
ATOM 784 C CA . ILE A 1 99 ? -6.936 -8.218 18.050 1.00 73.12 99 ILE A CA 1
ATOM 785 C C . ILE A 1 99 ? -8.431 -8.514 18.104 1.00 73.12 99 ILE A C 1
ATOM 787 O O . ILE A 1 99 ? -9.248 -7.598 18.235 1.00 73.12 99 ILE A O 1
ATOM 791 N N . GLN A 1 100 ? -8.793 -9.782 17.944 1.00 74.19 100 GLN A N 1
ATOM 792 C CA . GLN A 1 100 ? -10.177 -10.213 18.038 1.00 74.19 100 GLN A CA 1
ATOM 793 C C . GLN A 1 100 ? -10.591 -10.101 19.509 1.00 74.19 100 GLN A C 1
ATOM 795 O O . GLN A 1 100 ? -10.190 -10.903 20.350 1.00 74.19 100 GLN A O 1
ATOM 800 N N . LEU A 1 101 ? -11.323 -9.040 19.848 1.00 73.25 101 LEU A N 1
ATOM 801 C CA . LEU A 1 101 ? -11.832 -8.860 21.202 1.00 73.25 101 LEU A CA 1
ATOM 802 C C . LEU A 1 101 ? -12.964 -9.858 21.432 1.00 73.25 101 LEU A C 1
ATOM 804 O O . LEU A 1 101 ? -13.927 -9.898 20.665 1.00 73.25 101 LEU A O 1
ATOM 808 N N . GLN A 1 102 ? -12.868 -10.626 22.515 1.00 78.31 102 GLN A N 1
ATOM 809 C CA . GLN A 1 102 ? -14.010 -11.373 23.030 1.00 78.31 102 GLN A CA 1
ATOM 810 C C . GLN A 1 102 ? -15.155 -10.403 23.357 1.00 78.31 102 GLN A C 1
ATOM 812 O O . GLN A 1 102 ? -14.920 -9.255 23.746 1.00 78.31 102 GLN A O 1
ATOM 817 N N . TYR A 1 103 ? -16.398 -10.865 23.202 1.00 73.75 103 TYR A N 1
ATOM 818 C CA . TYR A 1 103 ? -17.594 -10.024 23.320 1.00 73.75 103 TYR A CA 1
ATOM 819 C C . TYR A 1 103 ? -17.659 -9.257 24.655 1.00 73.75 103 TYR A C 1
ATOM 821 O O . TYR A 1 103 ? -17.958 -8.065 24.669 1.00 73.75 103 TYR A O 1
ATOM 829 N N . ALA A 1 104 ? -17.271 -9.902 25.761 1.00 73.69 104 ALA A N 1
ATOM 830 C CA . ALA A 1 104 ? -17.218 -9.280 27.087 1.00 73.69 104 ALA A CA 1
ATOM 831 C C . ALA A 1 104 ? -16.237 -8.088 27.141 1.00 73.69 104 ALA A C 1
ATOM 833 O O . ALA A 1 104 ? -16.597 -6.995 27.579 1.00 73.69 104 ALA A O 1
ATOM 834 N N . ASN A 1 105 ? -15.029 -8.264 26.593 1.00 79.69 105 ASN A N 1
ATOM 835 C CA . ASN A 1 105 ? -13.987 -7.232 26.559 1.00 79.69 105 ASN A CA 1
ATOM 836 C C . ASN A 1 105 ? -14.375 -6.048 25.661 1.00 79.69 105 ASN A C 1
ATOM 838 O O . ASN A 1 105 ? -13.965 -4.913 25.904 1.00 79.69 105 ASN A O 1
ATOM 842 N N . ARG A 1 106 ? -15.175 -6.296 24.614 1.00 78.69 106 ARG A N 1
ATOM 843 C CA . ARG A 1 106 ? -15.715 -5.238 23.748 1.00 78.69 106 ARG A CA 1
ATOM 844 C C . ARG A 1 106 ? -16.669 -4.321 24.519 1.00 78.69 106 ARG A C 1
ATOM 846 O O . ARG A 1 106 ? -16.543 -3.106 24.397 1.00 78.69 106 ARG A O 1
ATOM 853 N N . ASN A 1 107 ? -17.576 -4.886 25.316 1.00 81.19 107 ASN A N 1
ATOM 854 C CA . ASN A 1 107 ? -18.564 -4.111 26.072 1.00 81.19 107 ASN A CA 1
ATOM 855 C C . ASN A 1 107 ? -17.915 -3.280 27.184 1.00 81.19 107 ASN A C 1
ATOM 857 O O . ASN A 1 107 ? -18.232 -2.102 27.314 1.00 81.19 107 ASN A O 1
ATOM 861 N N . GLN A 1 108 ? -16.947 -3.847 27.910 1.00 81.50 108 GLN A N 1
ATOM 862 C CA . GLN A 1 108 ? -16.185 -3.106 28.924 1.00 81.50 108 GLN A CA 1
ATOM 863 C C . GLN A 1 108 ? -15.429 -1.916 28.318 1.00 81.50 108 GLN A C 1
ATOM 865 O O . GLN A 1 108 ? -15.453 -0.815 28.861 1.00 81.50 108 GLN A O 1
ATOM 870 N N . ARG A 1 109 ? -14.798 -2.111 27.153 1.00 78.31 109 ARG A N 1
ATOM 871 C CA . ARG A 1 109 ? -14.093 -1.033 26.444 1.00 78.31 109 ARG A CA 1
ATOM 872 C C . ARG A 1 109 ? -15.030 0.057 25.931 1.00 78.31 109 ARG A C 1
ATOM 874 O O . ARG A 1 109 ? -14.669 1.225 25.993 1.00 78.31 109 ARG A O 1
ATOM 881 N N . LEU A 1 110 ? -16.213 -0.313 25.438 1.00 82.00 110 LEU A N 1
ATOM 882 C CA . LEU A 1 110 ? -17.244 0.647 25.032 1.00 82.00 110 LEU A CA 1
ATOM 883 C C . LEU A 1 110 ? -17.747 1.465 26.222 1.00 82.00 110 LEU A C 1
ATOM 885 O O . LEU A 1 110 ? -17.828 2.682 26.116 1.00 82.00 110 LEU A O 1
ATOM 889 N N . GLN A 1 111 ? -18.032 0.820 27.354 1.00 82.31 111 GLN A N 1
ATOM 890 C CA . GLN A 1 111 ? -18.452 1.511 28.575 1.00 82.31 111 GLN A CA 1
ATOM 891 C C . GLN A 1 111 ? -17.377 2.475 29.076 1.00 82.31 111 GLN A C 1
ATOM 893 O O . GLN A 1 111 ? -17.692 3.624 29.362 1.00 82.31 111 GLN A O 1
ATOM 898 N N . TYR A 1 112 ? -16.111 2.049 29.093 1.00 82.06 112 TYR A N 1
ATOM 899 C CA . TYR A 1 112 ? -14.990 2.924 29.430 1.00 82.06 112 TYR A CA 1
ATOM 900 C C . TYR A 1 112 ? -14.899 4.123 28.471 1.00 82.06 112 TYR A C 1
ATOM 902 O O . TYR A 1 112 ? -14.831 5.261 28.914 1.00 82.06 112 TYR A O 1
ATOM 910 N N . ALA A 1 113 ? -14.969 3.904 27.156 1.00 79.75 113 ALA A N 1
ATOM 911 C CA . ALA A 1 113 ? -14.902 4.992 26.176 1.00 79.75 113 ALA A CA 1
ATOM 912 C C . ALA A 1 113 ? -16.074 5.986 26.288 1.00 79.75 113 ALA A C 1
ATOM 914 O O . ALA A 1 113 ? -15.884 7.179 26.079 1.00 79.75 113 ALA A O 1
ATOM 915 N N . LEU A 1 114 ? -17.276 5.504 26.621 1.00 77.94 114 LEU A N 1
ATOM 916 C CA . LEU A 1 114 ? -18.445 6.353 26.865 1.00 77.94 114 LEU A CA 1
ATOM 917 C C . LEU A 1 114 ? -18.317 7.141 28.173 1.00 77.94 114 LEU A C 1
ATOM 919 O O . LEU A 1 114 ? -18.698 8.304 28.225 1.00 77.94 114 LEU A O 1
ATOM 923 N N . GLN A 1 115 ? -17.777 6.512 29.217 1.00 79.38 115 GLN A N 1
ATOM 924 C CA . GLN A 1 115 ? -17.588 7.125 30.530 1.00 79.38 115 GLN A CA 1
ATOM 925 C C . GLN A 1 115 ? -16.486 8.191 30.524 1.00 79.38 115 GLN A C 1
ATOM 927 O O . GLN A 1 115 ? -16.598 9.195 31.220 1.00 79.38 115 GLN A O 1
ATOM 932 N N . PHE A 1 116 ? -15.434 7.976 29.736 1.00 70.25 116 PHE A N 1
ATOM 933 C CA . PHE A 1 116 ? -14.290 8.873 29.597 1.00 70.25 116 PHE A CA 1
ATOM 934 C C . PHE A 1 116 ? -14.275 9.519 28.214 1.00 70.25 116 PHE A C 1
ATOM 936 O O . PHE A 1 116 ? -13.223 9.555 27.575 1.00 70.25 116 PHE A O 1
ATOM 943 N N . GLN A 1 117 ? -15.444 9.974 27.737 1.00 63.75 117 GLN A N 1
ATOM 944 C CA . GLN A 1 117 ? -15.575 10.741 26.498 1.00 63.75 117 GLN A CA 1
ATOM 945 C C . GLN A 1 117 ? -14.394 11.707 26.393 1.00 63.75 117 GLN A C 1
ATOM 947 O O . GLN A 1 117 ? -14.210 12.564 27.256 1.00 63.75 117 GLN A O 1
ATOM 952 N N . ILE A 1 118 ? -13.554 11.488 25.379 1.00 61.75 118 ILE A N 1
ATOM 953 C CA . ILE A 1 118 ? -12.430 12.365 25.065 1.00 61.75 118 ILE A CA 1
ATOM 954 C C . ILE A 1 118 ? -13.015 13.775 25.018 1.00 61.75 118 ILE A C 1
ATOM 956 O O . ILE A 1 118 ? -14.003 13.979 24.311 1.00 61.75 118 ILE A O 1
ATOM 960 N N . GLY A 1 119 ? -12.471 14.662 25.853 1.00 56.06 119 GLY A N 1
ATOM 961 C CA . GLY A 1 119 ? -13.044 15.966 26.168 1.00 56.06 119 GLY A CA 1
ATOM 962 C C . GLY A 1 119 ? -13.534 16.736 24.949 1.00 56.06 119 GLY A C 1
ATOM 963 O O . GLY A 1 119 ? -13.036 16.557 23.835 1.00 56.06 119 GLY A O 1
ATOM 964 N N . THR A 1 120 ? -14.512 17.612 25.178 1.00 57.84 120 THR A N 1
ATOM 965 C CA . THR A 1 120 ? -14.887 18.645 24.211 1.00 57.84 120 THR A CA 1
ATOM 966 C C . THR A 1 120 ? -13.636 19.378 23.722 1.00 57.84 120 THR A C 1
ATOM 968 O O . THR A 1 120 ? -12.651 19.482 24.451 1.00 57.84 120 THR A O 1
ATOM 971 N N . GLU A 1 121 ? -13.675 19.864 22.480 1.00 53.47 121 GLU A N 1
ATOM 972 C CA . GLU A 1 121 ? -12.570 20.510 21.741 1.00 53.47 121 GLU A CA 1
ATOM 973 C C . GLU A 1 121 ? -11.780 21.560 22.552 1.00 53.47 121 GLU A C 1
ATOM 975 O O . GLU A 1 121 ? -10.619 21.812 22.270 1.00 53.47 121 GLU A O 1
ATOM 980 N N . GLU A 1 122 ? -12.381 22.118 23.604 1.00 51.72 122 GLU A N 1
ATOM 981 C CA . GLU A 1 122 ? -11.775 23.043 24.570 1.00 51.72 122 GLU A CA 1
ATOM 982 C C . GLU A 1 122 ? -10.681 22.426 25.470 1.00 51.72 122 GLU A C 1
ATOM 984 O O . GLU A 1 122 ? -9.975 23.164 26.154 1.00 51.72 122 GLU A O 1
ATOM 989 N N . GLN A 1 123 ? -10.539 21.096 25.512 1.00 53.19 123 GLN A N 1
ATOM 990 C CA . GLN A 1 123 ? -9.543 20.388 26.336 1.00 53.19 123 GLN A CA 1
ATOM 991 C C . GLN A 1 123 ? -8.303 19.900 25.562 1.00 53.19 123 GLN A C 1
ATOM 993 O O . GLN A 1 123 ? -7.426 19.291 26.181 1.00 53.19 123 GLN A O 1
ATOM 998 N N . TRP A 1 124 ? -8.227 20.137 24.248 1.00 44.09 124 TRP A N 1
ATOM 999 C CA . TRP A 1 124 ? -7.108 19.729 23.385 1.00 44.09 124 TRP A CA 1
ATOM 1000 C C . TRP A 1 124 ? -6.188 20.889 23.010 1.00 44.09 124 TRP A C 1
ATOM 1002 O O . TRP A 1 124 ? -6.700 21.971 22.655 1.00 44.09 124 TRP A O 1
#

InterPro domains:
  IPR002492 Transposase, Tc1-like [PF01498] (51-116)

Sequence (124 aa):
MAFRPNEAHLAVMRALWQEDMGDEDHNGPVAVDGRVNNRGVQKLTEENLNAVIKVLTNDPFQAVKRLPQRLNLNVTEQTIRTNLKKRLNIKYCKAASKIQLQYANRNQRLQYALQFQIGTEEQW

Foldseek 3Di:
DDDDDDVVNVVVVVVVVVVVCPDPPPPDDPPPPPPPPCPDQPQQDPVNLVVVVVVCVVPVPDDLQCSCVVVVNSGHSVNNQVCCCPPVVDHDDDPPPPDPDDPVRVVVVVVVCVVPPPDDPVVD

Secondary structure (DSSP, 8-state):
------HHHHHHHHHHHHHTT----TTS------S----------HHHHHHHHHHHHH-TT--GGGHHHHTT--S-HHHHHHHHHHHH----PPPP------HHHHHHHHHHHHHT----GGG-

pLDDT: mean 71.81, std 14.21, range [44.09, 88.88]

Organism: NCBI:txid543379

Radius of gyration: 33.19 Å; chains: 1; bounding box: 89×34×60 Å